Protein AF-A0A2D6WMR2-F1 (afdb_monomer)

Nearest PDB structures (foldseek):
  1h67-assembly1_A  TM=3.560E-01  e=4.664E+00  Gallus gallus
  1vls-assembly1_A-2  TM=2.686E-01  e=7.368E+00  Salmonella enterica subsp. enterica serovar Typhimurium

pLDDT: mean 85.01, std 10.5, range [44.28, 94.81]

Secondary structure (DSSP, 8-state):
----HHHHHHHHHHHHHHHHHHHT-GGGGS--TT-B-SSTT-S--HHHHHHHHHHHHHHHHHHH--------TTTT-TTT-GGGBHHHHHHHHHHHHHHHHHHTS--

Radius of gyration: 13.61 Å; Cα contacts (8 Å, |Δi|>4): 113; chains: 1; bounding box: 33×21×44 Å

Foldseek 3Di:
DDDDLVNLLVQLLVLLCVVCVVVVNCLSVDADQAQFQDDPNHPDDPVNSVVSQVSSQVCCCVVPVQHFHCPDPVLSDPPDHLRGGSNSSSVVVVVRSVVSVVVVVPD

Sequence (107 aa):
MSIDRQNLLELVQDVLLELGEDLGKNEFLKTDEDTPLFGSRSSLDSMNLVNVITDIEERLSEDYAIHITLANSSALSRSRSPFRRVGACVDYIMELIEVHNHSQSDA

Mean predicted aligned error: 5.34 Å

Structure (mmCIF, N/CA/C/O backbone):
data_AF-A0A2D6WMR2-F1
#
_entry.id   AF-A0A2D6WMR2-F1
#
loop_
_atom_site.group_PDB
_atom_site.id
_atom_site.type_symbol
_atom_site.label_atom_id
_atom_site.label_alt_id
_atom_site.label_comp_id
_atom_site.label_asym_id
_atom_site.label_entity_id
_atom_site.label_seq_id
_atom_site.pdbx_PDB_ins_code
_atom_site.Cartn_x
_atom_site.Cartn_y
_atom_site.Cartn_z
_atom_site.occupancy
_atom_site.B_iso_or_equiv
_atom_site.auth_seq_id
_atom_site.auth_comp_id
_atom_site.auth_asym_id
_atom_site.auth_atom_id
_atom_site.pdbx_PDB_model_num
ATOM 1 N N . MET A 1 1 ? -14.855 1.448 9.978 1.00 57.69 1 MET A N 1
ATOM 2 C CA . MET A 1 1 ? -14.764 0.747 8.680 1.00 57.69 1 MET A CA 1
ATOM 3 C C . MET A 1 1 ? -13.677 -0.303 8.823 1.00 57.69 1 MET A C 1
ATOM 5 O O . MET A 1 1 ? -12.727 -0.035 9.540 1.00 57.69 1 MET A O 1
ATOM 9 N N . SER A 1 2 ? -13.832 -1.494 8.246 1.00 74.69 2 SER A N 1
ATOM 10 C CA . SER A 1 2 ? -12.782 -2.523 8.244 1.00 74.69 2 SER A CA 1
ATOM 11 C C . SER A 1 2 ? -12.272 -2.682 6.819 1.00 74.69 2 SER A C 1
ATOM 13 O O . SER A 1 2 ? -13.079 -2.943 5.927 1.00 74.69 2 SER A O 1
ATOM 15 N N . ILE A 1 3 ? -10.971 -2.507 6.609 1.00 89.75 3 ILE A N 1
ATOM 16 C CA . ILE A 1 3 ? -10.326 -2.826 5.334 1.00 89.75 3 ILE A CA 1
ATOM 17 C C . ILE A 1 3 ? -10.191 -4.348 5.204 1.00 89.75 3 ILE A C 1
ATOM 19 O O . ILE A 1 3 ? -9.942 -5.041 6.192 1.00 89.75 3 ILE A O 1
ATOM 23 N N . ASP A 1 4 ? -10.394 -4.870 3.998 1.00 92.62 4 ASP A N 1
ATOM 24 C CA . ASP A 1 4 ? -10.132 -6.270 3.670 1.00 92.62 4 ASP A CA 1
ATOM 25 C C . ASP A 1 4 ? -8.869 -6.387 2.806 1.00 92.62 4 ASP A C 1
ATOM 27 O O . ASP A 1 4 ? -8.324 -5.396 2.315 1.00 92.62 4 ASP A O 1
ATOM 31 N N . ARG A 1 5 ? -8.394 -7.620 2.617 1.00 93.00 5 ARG A N 1
ATOM 32 C CA . ARG A 1 5 ? -7.164 -7.887 1.865 1.00 93.00 5 ARG A CA 1
ATOM 33 C C . ARG A 1 5 ? -7.228 -7.378 0.420 1.00 93.00 5 ARG A C 1
ATOM 35 O O . ARG A 1 5 ? -6.197 -6.985 -0.112 1.00 93.00 5 ARG A O 1
ATOM 42 N N . GLN A 1 6 ? -8.401 -7.416 -0.215 1.00 93.44 6 GLN A N 1
ATOM 43 C CA . GLN A 1 6 ? -8.557 -7.014 -1.613 1.00 93.44 6 GLN A CA 1
ATOM 44 C C . GLN A 1 6 ? -8.443 -5.494 -1.749 1.00 93.44 6 GLN A C 1
ATOM 46 O O . GLN A 1 6 ? -7.653 -5.020 -2.557 1.00 93.44 6 GLN A O 1
ATOM 51 N N . ASN A 1 7 ? -9.143 -4.740 -0.900 1.00 93.81 7 ASN A N 1
ATOM 52 C CA . ASN A 1 7 ? -9.057 -3.278 -0.875 1.00 93.81 7 ASN A CA 1
ATOM 53 C C . ASN A 1 7 ? -7.646 -2.804 -0.509 1.00 93.81 7 ASN A C 1
ATOM 55 O O . ASN A 1 7 ? -7.147 -1.827 -1.059 1.00 93.81 7 ASN A O 1
ATOM 59 N N . LEU A 1 8 ? -6.973 -3.515 0.399 1.00 94.75 8 LEU A N 1
ATOM 60 C CA . LEU A 1 8 ? -5.584 -3.227 0.731 1.00 94.75 8 LEU A CA 1
ATOM 61 C C . LEU A 1 8 ? -4.633 -3.523 -0.436 1.00 94.75 8 LEU A C 1
ATOM 63 O O . LEU A 1 8 ? -3.702 -2.758 -0.669 1.00 94.75 8 LEU A O 1
ATOM 67 N N . LEU A 1 9 ? -4.849 -4.621 -1.164 1.00 94.62 9 LEU A N 1
ATOM 68 C CA . LEU A 1 9 ? -4.070 -4.934 -2.359 1.00 94.62 9 LEU A CA 1
ATOM 69 C C . LEU A 1 9 ? -4.223 -3.832 -3.410 1.00 94.62 9 LEU A C 1
ATOM 71 O O . LEU A 1 9 ? -3.212 -3.370 -3.929 1.00 94.62 9 LEU A O 1
ATOM 75 N N . GLU A 1 10 ? -5.452 -3.387 -3.671 1.00 94.06 10 GLU A N 1
ATOM 76 C CA . GLU A 1 10 ? -5.736 -2.285 -4.597 1.00 94.06 10 GLU A CA 1
ATOM 77 C C . GLU A 1 10 ? -5.048 -0.990 -4.150 1.00 94.06 10 GLU A C 1
ATOM 79 O O . GLU A 1 10 ? -4.328 -0.387 -4.937 1.00 94.06 10 GLU A O 1
ATOM 84 N N . LEU A 1 11 ? -5.131 -0.637 -2.863 1.00 94.62 11 LEU A N 1
ATOM 85 C CA . LEU A 1 11 ? -4.435 0.529 -2.309 1.00 94.62 11 LEU A CA 1
ATOM 86 C C . LEU A 1 11 ? -2.917 0.455 -2.529 1.00 94.62 11 LEU A C 1
ATOM 88 O O . LEU A 1 11 ? -2.301 1.436 -2.943 1.00 94.62 11 LEU A O 1
ATOM 92 N N . VAL A 1 12 ? -2.297 -0.702 -2.275 1.00 93.56 12 VAL A N 1
ATOM 93 C CA . VAL A 1 12 ? -0.854 -0.894 -2.504 1.00 93.56 12 VAL A CA 1
ATOM 94 C C . VAL A 1 12 ? -0.519 -0.805 -3.996 1.00 93.56 12 VAL A C 1
ATOM 96 O O . VAL A 1 12 ? 0.516 -0.245 -4.355 1.00 93.56 12 VAL A O 1
ATOM 99 N N . GLN A 1 13 ? -1.367 -1.348 -4.871 1.00 92.88 13 GLN A N 1
ATOM 100 C CA . GLN A 1 13 ? -1.184 -1.264 -6.321 1.00 92.88 13 GLN A CA 1
ATOM 101 C C . GLN A 1 13 ? -1.295 0.177 -6.824 1.00 92.88 13 GLN A C 1
ATOM 103 O O . GLN A 1 13 ? -0.463 0.570 -7.639 1.00 92.88 13 GLN A O 1
ATOM 108 N N . ASP A 1 14 ? -2.237 0.961 -6.302 1.00 93.81 14 ASP A N 1
ATOM 109 C CA . ASP A 1 14 ? -2.423 2.372 -6.647 1.00 93.81 14 ASP A CA 1
ATOM 110 C C . ASP A 1 14 ? -1.206 3.213 -6.247 1.00 93.81 14 ASP A C 1
ATOM 112 O O . ASP A 1 14 ? -0.676 3.961 -7.065 1.00 93.81 14 ASP A O 1
ATOM 116 N N . VAL A 1 15 ? -0.684 3.030 -5.028 1.00 93.75 15 VAL A N 1
ATOM 117 C CA . VAL A 1 15 ? 0.543 3.719 -4.578 1.00 93.75 15 VAL A CA 1
ATOM 118 C C . VAL A 1 15 ? 1.734 3.377 -5.483 1.00 93.75 15 VAL A C 1
ATOM 120 O O . VAL A 1 15 ? 2.530 4.243 -5.847 1.00 93.75 15 VAL A O 1
ATOM 123 N N . LEU A 1 16 ? 1.871 2.109 -5.882 1.00 91.62 16 LEU A N 1
ATOM 124 C CA . LEU A 1 16 ? 2.942 1.695 -6.792 1.00 91.62 16 LEU A CA 1
ATOM 125 C C . LEU A 1 16 ? 2.754 2.248 -8.204 1.00 91.62 16 LEU A C 1
ATOM 127 O O . LEU A 1 16 ? 3.748 2.584 -8.847 1.00 91.62 16 LEU A O 1
ATOM 131 N N . LEU A 1 17 ? 1.512 2.327 -8.680 1.00 91.56 17 LEU A N 1
ATOM 132 C CA . LEU A 1 17 ? 1.170 2.898 -9.975 1.00 91.56 17 LEU A CA 1
ATOM 133 C C . LEU A 1 17 ? 1.576 4.372 -10.026 1.00 91.56 17 LEU A C 1
ATOM 135 O O . LEU A 1 17 ? 2.308 4.757 -10.935 1.00 91.56 17 LEU A O 1
ATOM 139 N N . GLU A 1 18 ? 1.181 5.155 -9.021 1.00 91.81 18 GLU A N 1
ATOM 140 C CA . GLU A 1 18 ? 1.517 6.579 -8.899 1.00 91.81 18 GLU A CA 1
ATOM 141 C C . GLU A 1 18 ? 3.033 6.799 -8.861 1.00 91.81 18 GLU A C 1
ATOM 143 O O . GLU A 1 18 ? 3.577 7.552 -9.671 1.00 91.81 18 GLU A O 1
ATOM 148 N N . LEU A 1 19 ? 3.751 6.048 -8.018 1.00 90.25 19 LEU A N 1
ATOM 149 C CA . LEU A 1 19 ? 5.213 6.102 -7.991 1.00 90.25 19 LEU A CA 1
ATOM 150 C C . LEU A 1 19 ? 5.828 5.692 -9.341 1.00 90.25 19 LEU A C 1
ATOM 152 O O . LEU A 1 19 ? 6.845 6.235 -9.775 1.00 90.25 19 LEU A O 1
ATOM 156 N N . GLY A 1 20 ? 5.240 4.700 -10.006 1.00 88.88 20 GLY A N 1
ATOM 157 C CA . GLY A 1 20 ? 5.635 4.251 -11.334 1.00 88.88 20 GLY A CA 1
ATOM 158 C C . GLY A 1 20 ? 5.523 5.346 -12.383 1.00 88.88 20 GLY A C 1
ATOM 159 O O . GLY A 1 20 ? 6.454 5.530 -13.170 1.00 88.88 20 GLY A O 1
ATOM 160 N N . GLU A 1 21 ? 4.414 6.079 -12.381 1.00 89.56 21 GLU A N 1
ATOM 161 C CA . GLU A 1 21 ? 4.183 7.225 -13.257 1.00 89.56 21 GLU A CA 1
ATOM 162 C C . GLU A 1 21 ? 5.182 8.353 -12.968 1.00 89.56 21 GLU A C 1
ATOM 164 O O . GLU A 1 21 ? 5.839 8.831 -13.898 1.00 89.56 21 GLU A O 1
ATOM 169 N N . ASP A 1 22 ? 5.398 8.684 -11.693 1.00 88.25 22 ASP A N 1
ATOM 170 C CA . ASP A 1 22 ? 6.338 9.723 -11.254 1.00 88.25 22 ASP A CA 1
ATOM 171 C C . ASP A 1 22 ? 7.794 9.411 -11.629 1.00 88.25 22 ASP A C 1
ATOM 173 O O . ASP A 1 22 ? 8.555 10.287 -12.054 1.00 88.25 22 ASP A O 1
ATOM 177 N N . LEU A 1 23 ? 8.199 8.145 -11.501 1.00 86.44 23 LEU A N 1
ATOM 178 C CA . LEU A 1 23 ? 9.548 7.686 -11.838 1.00 86.44 23 LEU A CA 1
ATOM 179 C C . LEU A 1 23 ? 9.717 7.326 -13.324 1.00 86.44 23 LEU A C 1
ATOM 18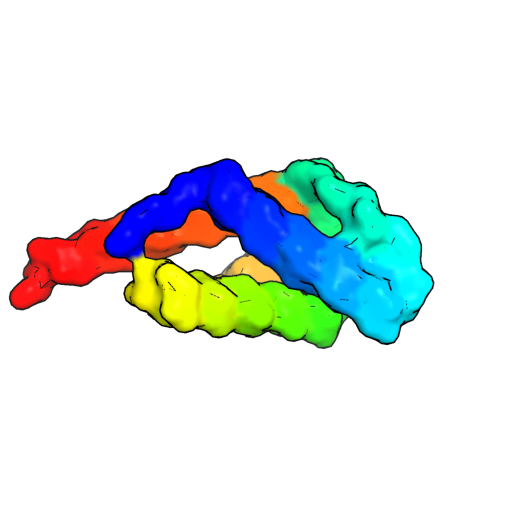1 O O . LEU A 1 23 ? 10.833 7.003 -13.744 1.00 86.44 23 LEU A O 1
ATOM 185 N N . GLY A 1 24 ? 8.641 7.330 -14.120 1.00 86.06 24 GLY A N 1
ATOM 186 C CA . GLY A 1 24 ? 8.648 6.853 -15.508 1.00 86.06 24 GLY A CA 1
ATOM 187 C C . GLY A 1 24 ? 8.958 5.354 -15.643 1.00 86.06 24 GLY A C 1
ATOM 188 O O . GLY A 1 24 ? 9.551 4.917 -16.635 1.00 86.06 24 GLY A O 1
ATOM 189 N N . LYS A 1 25 ? 8.608 4.555 -14.630 1.00 81.75 25 LYS A N 1
ATOM 190 C CA . LYS A 1 25 ? 8.872 3.115 -14.537 1.00 81.75 25 LYS A CA 1
ATOM 191 C C . LYS A 1 25 ? 7.637 2.302 -14.910 1.00 81.75 25 LYS A C 1
ATOM 193 O O . LYS A 1 25 ? 6.839 1.908 -14.066 1.00 81.75 25 LYS A O 1
ATOM 198 N N . ASN A 1 26 ? 7.553 1.953 -16.193 1.00 79.50 26 ASN A N 1
ATOM 199 C CA . ASN A 1 26 ? 6.433 1.192 -16.761 1.00 79.50 26 ASN A CA 1
ATOM 200 C C . ASN A 1 26 ? 6.185 -0.186 -16.118 1.00 79.50 26 ASN A C 1
ATOM 202 O O . ASN A 1 26 ? 5.114 -0.762 -16.288 1.00 79.50 26 ASN A O 1
ATOM 206 N N . GLU A 1 27 ? 7.171 -0.740 -15.414 1.00 75.44 27 GLU A N 1
ATOM 207 C CA . GLU A 1 27 ? 7.043 -2.000 -14.674 1.00 75.44 27 GLU A CA 1
ATOM 208 C C . GLU A 1 27 ? 6.044 -1.925 -13.514 1.00 75.44 27 GLU A C 1
ATOM 210 O O . GLU A 1 27 ? 5.415 -2.929 -13.198 1.00 75.44 27 GLU A O 1
ATOM 215 N N . PHE A 1 28 ? 5.834 -0.736 -12.943 1.00 78.88 28 PHE A N 1
ATOM 216 C CA . PHE A 1 28 ? 4.838 -0.519 -11.896 1.00 78.88 28 PHE A CA 1
ATOM 217 C C . PHE A 1 28 ? 3.453 -0.152 -12.450 1.00 78.88 28 PHE A C 1
ATOM 219 O O . PHE A 1 28 ? 2.496 -0.054 -11.695 1.00 78.88 28 PHE A O 1
ATOM 226 N N . LEU A 1 29 ? 3.297 -0.042 -13.777 1.00 76.06 29 LEU A N 1
ATOM 227 C CA . LEU A 1 29 ? 1.976 0.113 -14.408 1.00 76.06 29 LEU A CA 1
ATOM 228 C C . LEU A 1 29 ? 1.191 -1.208 -14.463 1.00 76.06 29 LEU A C 1
ATOM 230 O O . LEU A 1 29 ? 0.018 -1.232 -14.831 1.00 76.06 29 LEU A O 1
ATOM 234 N N . LYS A 1 30 ? 1.860 -2.329 -14.173 1.00 78.56 30 LYS A N 1
ATOM 235 C CA . LYS A 1 30 ? 1.277 -3.673 -14.128 1.00 78.56 30 LYS A CA 1
ATOM 236 C C . LYS A 1 30 ? 1.815 -4.417 -12.914 1.00 78.56 30 LYS A C 1
ATOM 238 O O . LYS A 1 30 ? 2.655 -5.302 -13.053 1.00 78.56 30 LYS A O 1
ATOM 243 N N . THR A 1 31 ? 1.340 -4.029 -11.739 1.00 84.56 31 THR A N 1
ATOM 244 C CA . THR A 1 31 ? 1.685 -4.688 -10.480 1.00 84.56 31 THR A CA 1
ATOM 245 C C . THR A 1 31 ? 0.710 -5.817 -10.161 1.00 84.56 31 THR A C 1
ATOM 247 O O . THR A 1 31 ? -0.495 -5.735 -10.390 1.00 84.56 31 THR A O 1
ATOM 250 N N . ASP A 1 32 ? 1.248 -6.895 -9.613 1.00 88.44 32 ASP A N 1
ATOM 251 C CA . ASP A 1 32 ? 0.536 -8.062 -9.101 1.00 88.44 32 ASP A CA 1
ATOM 252 C C . ASP A 1 32 ? 1.128 -8.482 -7.746 1.00 88.44 32 ASP A C 1
ATOM 254 O O . ASP A 1 32 ? 2.110 -7.908 -7.274 1.00 88.44 32 ASP A O 1
ATOM 258 N N . GLU A 1 33 ? 0.557 -9.504 -7.108 1.00 90.25 33 GLU A N 1
ATOM 259 C CA . GLU A 1 33 ? 1.031 -9.985 -5.803 1.00 90.25 33 GLU A CA 1
ATOM 260 C C . GLU A 1 33 ? 2.486 -10.497 -5.810 1.00 90.25 33 GLU A C 1
ATOM 262 O O . GLU A 1 33 ? 3.146 -10.530 -4.764 1.00 90.25 33 GLU A O 1
ATOM 267 N N 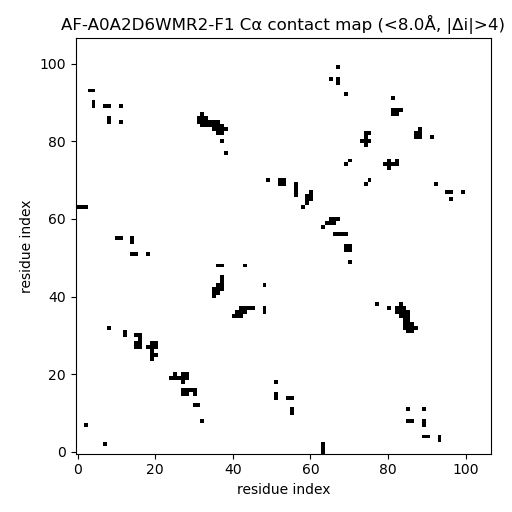. ASP A 1 34 ? 3.002 -10.888 -6.973 1.00 89.31 34 ASP A N 1
ATOM 268 C CA . ASP A 1 34 ? 4.357 -11.408 -7.135 1.00 89.31 34 ASP A CA 1
ATOM 269 C C . ASP A 1 34 ? 5.376 -10.325 -7.500 1.00 89.31 34 ASP A C 1
ATOM 271 O O . ASP A 1 34 ? 6.586 -10.586 -7.497 1.00 89.31 34 ASP A O 1
ATOM 275 N N . THR A 1 35 ? 4.909 -9.095 -7.718 1.00 89.88 35 THR A N 1
ATOM 276 C CA . THR A 1 35 ? 5.741 -7.944 -8.046 1.00 89.88 35 THR A CA 1
ATOM 277 C C . THR A 1 35 ? 6.755 -7.688 -6.928 1.00 89.88 35 THR A C 1
ATOM 279 O O . THR A 1 35 ? 6.364 -7.464 -5.775 1.00 89.88 35 THR A O 1
ATOM 282 N N . PRO A 1 36 ? 8.069 -7.730 -7.224 1.00 89.00 36 PRO A N 1
ATOM 283 C CA . PRO A 1 36 ? 9.103 -7.524 -6.219 1.00 89.00 36 PRO A CA 1
ATOM 284 C C . PRO A 1 36 ? 9.160 -6.068 -5.744 1.00 89.00 36 PRO A C 1
ATOM 286 O O . PRO A 1 36 ? 9.319 -5.158 -6.552 1.00 89.00 36 PRO A O 1
ATOM 289 N N . LEU A 1 37 ? 9.121 -5.862 -4.425 1.00 87.44 37 LEU A N 1
ATOM 290 C CA . LEU A 1 37 ? 9.216 -4.535 -3.800 1.00 87.44 37 LEU A CA 1
ATOM 291 C C . LEU A 1 37 ? 10.575 -4.287 -3.139 1.00 87.44 37 LEU A C 1
ATOM 293 O O . LEU A 1 37 ? 11.045 -3.154 -3.088 1.00 87.44 37 LEU A O 1
ATOM 297 N N . PHE A 1 38 ? 11.287 -5.339 -2.725 1.00 84.88 38 PHE A N 1
ATOM 298 C CA . PHE A 1 38 ? 12.596 -5.200 -2.087 1.00 84.88 38 PHE A CA 1
ATOM 299 C C . PHE A 1 38 ? 13.580 -6.308 -2.473 1.00 84.88 38 PHE A C 1
ATOM 301 O O . PHE A 1 38 ? 13.216 -7.471 -2.663 1.00 84.88 38 PHE A O 1
ATOM 308 N N . GLY A 1 39 ? 14.866 -5.951 -2.528 1.00 80.75 39 GLY A N 1
ATOM 309 C CA . GLY A 1 39 ? 15.972 -6.853 -2.849 1.00 80.75 39 GLY A CA 1
ATOM 310 C C . GLY A 1 39 ? 16.478 -6.708 -4.284 1.00 80.75 39 GLY A C 1
ATOM 311 O O . GLY A 1 39 ? 16.078 -5.814 -5.015 1.00 80.75 39 GLY A O 1
ATOM 312 N N . SER A 1 40 ? 17.373 -7.606 -4.703 1.00 76.75 40 SER A N 1
ATOM 313 C CA . SER A 1 40 ? 18.084 -7.516 -5.992 1.00 76.75 40 SER A CA 1
ATOM 314 C C . SER A 1 40 ? 17.206 -7.658 -7.240 1.00 76.75 40 SER A C 1
ATOM 316 O O . SER A 1 40 ? 17.688 -7.423 -8.342 1.00 76.75 40 SER A O 1
ATOM 318 N N . ARG A 1 41 ? 15.949 -8.081 -7.075 1.00 78.44 41 ARG A N 1
ATOM 319 C CA . ARG A 1 41 ? 14.953 -8.194 -8.152 1.00 78.44 41 ARG A CA 1
ATOM 320 C C . ARG A 1 41 ? 13.928 -7.061 -8.143 1.00 78.44 41 ARG A C 1
ATOM 322 O O . ARG A 1 41 ? 13.065 -7.057 -9.007 1.00 78.44 41 ARG A O 1
ATOM 329 N N . SER A 1 42 ? 13.992 -6.170 -7.154 1.00 81.56 42 SER A N 1
ATOM 330 C CA . SER A 1 42 ? 13.122 -5.003 -7.080 1.00 81.56 42 SER A CA 1
ATOM 331 C C . SER A 1 42 ? 13.734 -3.848 -7.848 1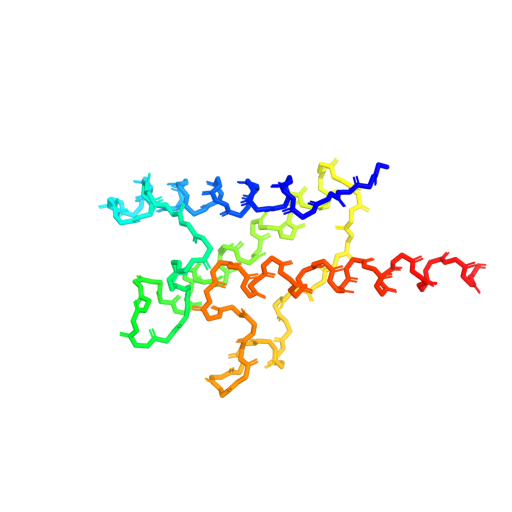.00 81.56 42 SER A C 1
ATOM 333 O O . SER A 1 42 ? 14.946 -3.626 -7.797 1.00 81.56 42 SER A O 1
ATOM 335 N N . SER A 1 43 ? 12.868 -3.094 -8.506 1.00 80.94 43 SER A N 1
ATOM 336 C CA . SER A 1 43 ? 13.225 -1.827 -9.129 1.00 80.94 43 SER A CA 1
ATOM 337 C C . SER A 1 43 ? 13.058 -0.641 -8.186 1.00 80.94 43 SER A C 1
ATOM 339 O O . SER A 1 43 ? 13.413 0.477 -8.560 1.00 80.94 43 SER A O 1
ATOM 341 N N . LEU A 1 44 ? 12.567 -0.862 -6.963 1.00 84.62 44 LEU A N 1
ATOM 342 C CA . LEU A 1 44 ? 12.591 0.122 -5.886 1.00 84.62 44 LEU A CA 1
ATOM 343 C C . LEU A 1 44 ? 13.951 0.095 -5.186 1.00 84.62 44 LEU A C 1
ATOM 345 O O . LEU A 1 44 ? 14.461 -0.958 -4.793 1.00 84.62 44 LEU A O 1
ATOM 349 N N . ASP A 1 45 ? 14.526 1.279 -4.999 1.00 85.38 45 ASP A N 1
ATOM 350 C CA . ASP A 1 45 ? 15.613 1.469 -4.046 1.00 85.38 45 ASP A CA 1
ATOM 351 C C . ASP A 1 45 ? 15.059 1.646 -2.621 1.00 85.38 45 ASP A C 1
ATOM 353 O O . ASP A 1 45 ? 13.850 1.704 -2.394 1.00 85.38 45 ASP A O 1
ATOM 357 N N . SER A 1 46 ? 15.954 1.720 -1.636 1.00 82.81 46 SER A N 1
ATOM 358 C CA . SER A 1 46 ? 15.560 1.860 -0.234 1.00 82.81 46 SER A CA 1
ATOM 359 C C . SER A 1 46 ? 14.759 3.135 0.060 1.00 82.81 46 SER A C 1
ATOM 361 O O . SER A 1 46 ? 13.960 3.110 0.986 1.00 82.81 46 SER A O 1
ATOM 363 N N . MET A 1 47 ? 14.979 4.235 -0.672 1.00 87.00 47 MET A N 1
ATOM 364 C CA . MET A 1 47 ? 14.278 5.507 -0.431 1.00 87.00 47 MET A CA 1
ATOM 365 C C . MET A 1 47 ? 12.867 5.450 -1.009 1.00 87.00 47 MET A C 1
ATOM 367 O O . MET A 1 47 ? 11.906 5.770 -0.321 1.00 87.00 47 MET A O 1
ATOM 371 N N . ASN A 1 48 ? 12.739 4.954 -2.237 1.00 88.69 48 ASN A N 1
ATOM 372 C CA . ASN A 1 48 ? 11.456 4.745 -2.892 1.00 88.69 48 ASN A CA 1
ATOM 373 C C . ASN A 1 48 ? 10.595 3.724 -2.139 1.00 88.69 48 ASN A C 1
ATOM 375 O O . ASN A 1 48 ? 9.395 3.924 -2.006 1.00 88.69 48 ASN A O 1
ATOM 379 N N . LEU A 1 49 ? 11.198 2.671 -1.577 1.00 88.12 49 LEU A N 1
ATOM 380 C CA . LEU A 1 49 ? 10.475 1.741 -0.709 1.00 88.12 49 LEU A CA 1
ATOM 381 C C . LEU A 1 49 ? 9.924 2.436 0.543 1.00 88.12 49 LEU A C 1
ATOM 383 O O . LEU A 1 49 ? 8.792 2.171 0.931 1.00 88.12 49 LEU A O 1
ATOM 387 N N . VAL A 1 50 ? 10.713 3.305 1.180 1.00 88.56 50 VAL A N 1
ATOM 388 C CA . VAL A 1 50 ? 10.244 4.064 2.347 1.00 88.56 50 VAL A CA 1
ATOM 389 C C . VAL A 1 50 ? 9.094 4.990 1.961 1.00 88.56 50 VAL A C 1
ATOM 391 O O . VAL A 1 50 ? 8.119 5.024 2.697 1.00 88.56 50 VAL A O 1
ATOM 394 N N . ASN A 1 51 ? 9.158 5.660 0.806 1.00 90.19 51 ASN A N 1
ATOM 395 C CA . ASN A 1 51 ? 8.056 6.497 0.320 1.00 90.19 51 ASN A CA 1
ATOM 396 C C . ASN A 1 51 ? 6.762 5.688 0.156 1.00 90.19 51 ASN A C 1
ATOM 398 O O . ASN A 1 51 ? 5.762 6.043 0.760 1.00 90.19 51 ASN A O 1
ATO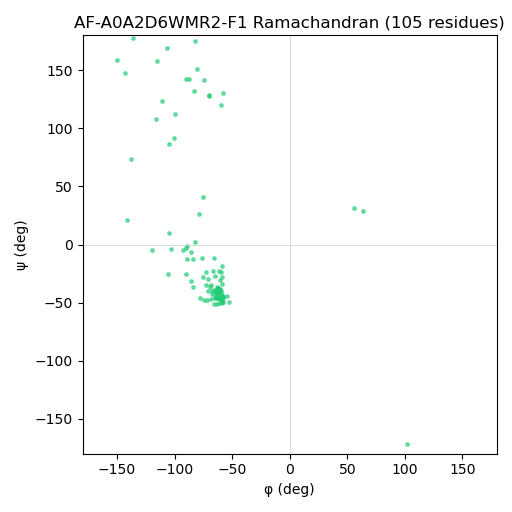M 402 N N . VAL A 1 52 ? 6.810 4.541 -0.539 1.00 91.38 52 VAL A N 1
ATOM 403 C CA . VAL A 1 52 ? 5.643 3.645 -0.689 1.00 91.38 52 VAL A CA 1
ATOM 404 C C . VAL A 1 52 ? 5.061 3.255 0.666 1.00 91.38 52 VAL A C 1
ATOM 406 O O . VAL A 1 52 ? 3.849 3.237 0.846 1.00 91.38 52 VAL A O 1
ATOM 409 N N . ILE A 1 53 ? 5.924 2.911 1.623 1.00 92.12 53 ILE A N 1
ATOM 410 C CA . ILE A 1 53 ? 5.489 2.515 2.961 1.00 92.12 53 ILE A CA 1
ATOM 411 C C . ILE A 1 53 ? 4.780 3.677 3.671 1.00 92.12 53 ILE A C 1
ATOM 413 O O . ILE A 1 53 ? 3.716 3.456 4.243 1.00 92.12 53 ILE A O 1
ATOM 417 N N . THR A 1 54 ? 5.343 4.885 3.616 1.00 92.62 54 THR A N 1
ATOM 418 C C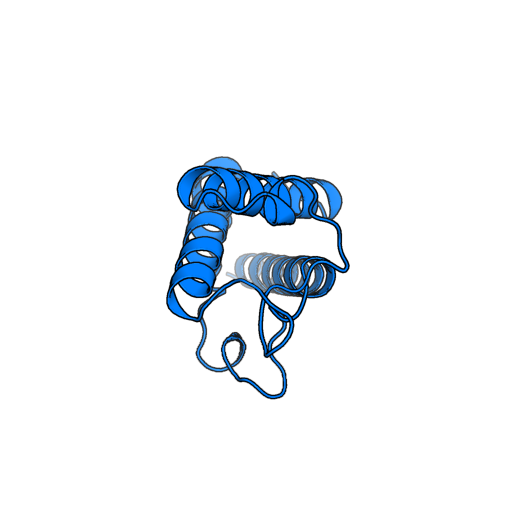A . THR A 1 54 ? 4.740 6.090 4.202 1.00 92.62 54 THR A CA 1
ATOM 419 C C . THR A 1 54 ? 3.391 6.405 3.557 1.00 92.62 54 THR A C 1
ATOM 421 O O . THR A 1 54 ? 2.417 6.599 4.274 1.00 92.62 54 THR A O 1
ATOM 424 N N . ASP A 1 55 ? 3.295 6.365 2.227 1.00 94.50 55 ASP A N 1
ATOM 425 C CA . ASP A 1 55 ? 2.049 6.658 1.507 1.00 94.50 55 ASP A CA 1
ATOM 426 C C . ASP A 1 55 ? 0.939 5.655 1.872 1.00 94.50 55 ASP A C 1
ATOM 428 O O . ASP A 1 55 ? -0.225 6.022 2.033 1.00 94.50 55 ASP A O 1
ATOM 432 N N . ILE A 1 56 ? 1.292 4.377 2.062 1.00 94.56 56 ILE A N 1
ATOM 433 C CA . ILE A 1 56 ? 0.352 3.356 2.545 1.00 94.56 56 ILE A CA 1
ATOM 434 C C . ILE A 1 56 ? -0.113 3.673 3.974 1.00 94.56 56 ILE A C 1
ATOM 436 O O . ILE A 1 56 ? -1.307 3.578 4.255 1.00 94.56 56 ILE A O 1
ATOM 440 N N . GLU A 1 57 ? 0.800 4.028 4.886 1.00 94.19 57 GLU A N 1
ATOM 441 C CA . GLU A 1 57 ? 0.454 4.412 6.265 1.00 94.19 57 GLU A CA 1
ATOM 442 C C . GLU A 1 57 ? -0.498 5.618 6.291 1.00 94.19 57 GLU A C 1
ATOM 444 O O . GLU A 1 57 ? -1.494 5.604 7.020 1.00 94.19 57 GLU A O 1
ATOM 449 N N . GLU A 1 58 ? -0.218 6.634 5.473 1.00 94.81 58 GLU A N 1
ATOM 450 C CA . GLU A 1 58 ? -1.036 7.840 5.349 1.00 94.81 58 GLU A CA 1
ATOM 451 C C . GLU A 1 58 ? -2.438 7.512 4.828 1.00 94.81 58 GLU A C 1
ATOM 453 O O . GLU A 1 58 ? -3.417 7.841 5.496 1.00 94.81 58 GLU A O 1
ATOM 458 N N . ARG A 1 59 ? -2.563 6.764 3.723 1.00 94.38 59 ARG A N 1
ATOM 459 C CA . ARG A 1 59 ? -3.877 6.357 3.186 1.00 94.38 59 ARG A CA 1
ATOM 460 C C . ARG A 1 59 ? -4.675 5.501 4.163 1.00 94.38 59 ARG A C 1
ATOM 462 O O . ARG A 1 59 ? -5.876 5.692 4.322 1.00 94.38 59 ARG A O 1
ATOM 469 N N . LEU A 1 60 ? -4.029 4.572 4.869 1.00 93.31 60 LEU A N 1
ATOM 470 C CA . LEU A 1 60 ? -4.697 3.776 5.905 1.00 93.31 60 LEU A CA 1
ATOM 471 C C . LEU A 1 60 ? -5.230 4.653 7.045 1.00 93.31 60 LEU A C 1
ATOM 473 O O . LEU A 1 60 ? -6.335 4.425 7.548 1.00 93.31 60 LEU A O 1
ATOM 477 N N . SER A 1 61 ? -4.468 5.670 7.433 1.00 93.12 61 SER A N 1
ATOM 478 C CA . SER A 1 61 ? -4.868 6.637 8.449 1.00 93.12 61 SER A CA 1
ATOM 479 C C . SER A 1 61 ? -6.018 7.529 7.967 1.00 93.12 61 SER A C 1
ATOM 481 O O . SER A 1 61 ? -6.987 7.719 8.699 1.00 93.12 61 SER A O 1
ATOM 483 N N . GLU A 1 62 ? -5.937 8.068 6.752 1.00 93.50 62 GLU A N 1
ATOM 484 C CA . GLU A 1 62 ? -6.918 9.015 6.210 1.00 93.50 62 GLU A CA 1
ATOM 485 C C . GLU A 1 62 ? -8.231 8.341 5.793 1.00 93.50 62 GLU A C 1
ATOM 487 O O . GLU A 1 62 ? -9.306 8.791 6.198 1.00 93.50 62 GLU A O 1
ATOM 492 N N . ASP A 1 63 ? -8.157 7.233 5.053 1.00 92.50 63 ASP A N 1
ATOM 493 C CA . ASP A 1 63 ? -9.332 6.574 4.472 1.00 92.50 63 ASP A CA 1
ATOM 494 C C . ASP A 1 63 ? -9.999 5.594 5.447 1.00 92.50 63 ASP A C 1
ATOM 496 O O . ASP A 1 63 ? -11.219 5.401 5.419 1.00 92.50 63 ASP A O 1
ATOM 500 N N . TYR A 1 64 ? -9.211 4.966 6.327 1.00 91.44 64 TYR A N 1
ATOM 501 C CA . TYR A 1 64 ? -9.683 3.881 7.194 1.00 91.44 64 TYR A CA 1
ATOM 502 C C . TYR A 1 64 ? -9.559 4.173 8.694 1.00 91.44 64 TYR A C 1
ATOM 504 O O . TYR A 1 64 ? -10.057 3.374 9.491 1.00 91.44 64 TYR A O 1
ATOM 512 N N . ALA A 1 65 ? -8.961 5.305 9.095 1.00 90.88 65 ALA A N 1
ATOM 513 C CA . ALA A 1 65 ? -8.647 5.633 10.493 1.00 90.88 65 ALA A CA 1
ATOM 514 C C . ALA A 1 65 ? -7.780 4.563 11.189 1.00 90.88 65 ALA A C 1
ATOM 516 O O . ALA A 1 65 ? -7.897 4.324 12.393 1.00 90.88 65 ALA A O 1
ATOM 517 N N . ILE A 1 66 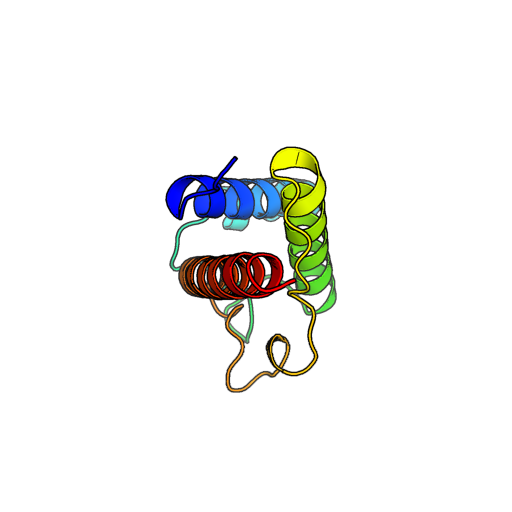? -6.921 3.891 10.418 1.00 91.38 66 ILE A N 1
ATOM 518 C CA . ILE A 1 66 ? -6.009 2.850 10.889 1.00 91.38 66 ILE A CA 1
ATOM 519 C C . ILE A 1 66 ? -4.621 3.466 11.060 1.00 91.38 66 ILE A C 1
ATOM 521 O O . ILE A 1 66 ? -3.957 3.809 10.087 1.00 91.38 66 ILE A O 1
ATOM 525 N N . HIS A 1 67 ? -4.155 3.565 12.305 1.00 90.75 67 HIS A N 1
ATOM 526 C CA . HIS A 1 67 ? -2.852 4.150 12.634 1.00 90.75 67 HIS A CA 1
ATOM 527 C C . HIS A 1 67 ? -1.837 3.055 12.989 1.00 90.75 67 HIS A C 1
ATOM 529 O O . HIS A 1 67 ? -1.665 2.698 14.158 1.00 90.75 67 HIS A O 1
ATOM 535 N N . ILE A 1 68 ? -1.166 2.508 11.975 1.00 90.06 68 ILE A N 1
ATOM 536 C CA . ILE A 1 68 ? -0.115 1.489 12.127 1.00 90.06 68 ILE A CA 1
ATOM 537 C C . ILE A 1 68 ? 1.245 2.027 11.674 1.00 90.06 68 ILE A C 1
ATOM 539 O O . ILE A 1 68 ? 1.319 2.963 10.889 1.00 90.06 68 ILE A O 1
ATOM 543 N N . THR A 1 69 ? 2.328 1.414 12.158 1.00 89.31 69 THR A N 1
ATOM 544 C CA . THR A 1 69 ? 3.697 1.721 11.714 1.00 89.31 69 THR A CA 1
ATOM 545 C C . THR A 1 69 ? 4.314 0.503 11.034 1.00 89.31 69 THR A C 1
ATOM 547 O O . THR A 1 69 ? 4.680 -0.488 11.673 1.00 89.31 69 THR A O 1
ATOM 550 N N . LEU A 1 70 ? 4.449 0.602 9.722 1.00 88.81 70 LEU A N 1
ATOM 551 C CA . LEU A 1 70 ? 5.053 -0.345 8.798 1.00 88.81 70 LEU A CA 1
ATOM 552 C C . LEU A 1 70 ? 6.575 -0.171 8.720 1.00 88.81 70 LEU A C 1
ATOM 554 O O . LEU A 1 70 ? 7.303 -1.166 8.662 1.00 88.81 70 LEU A O 1
ATOM 558 N N . ALA A 1 71 ? 7.076 1.067 8.786 1.00 82.75 71 ALA A N 1
ATOM 559 C CA . ALA A 1 71 ? 8.504 1.398 8.682 1.00 82.75 71 ALA A CA 1
ATOM 560 C C . ALA A 1 71 ? 9.324 1.079 9.954 1.00 82.75 71 ALA A C 1
ATOM 562 O O . ALA A 1 71 ? 10.204 1.837 10.368 1.00 82.75 71 ALA A O 1
ATOM 563 N N . ASN A 1 72 ? 9.069 -0.059 10.605 1.00 78.56 72 ASN A N 1
ATOM 564 C CA . ASN A 1 72 ? 9.858 -0.485 11.757 1.00 78.56 72 ASN A CA 1
ATOM 565 C C . ASN A 1 72 ? 11.189 -1.142 11.329 1.00 78.56 72 ASN A C 1
ATOM 567 O O . ASN A 1 72 ? 11.318 -1.759 10.268 1.00 78.56 72 ASN A O 1
ATOM 571 N N . SER A 1 73 ? 12.210 -1.028 12.183 1.00 66.44 73 SER A N 1
ATOM 572 C CA . SER A 1 73 ? 13.571 -1.518 11.907 1.00 66.44 73 SER A CA 1
ATOM 573 C C . SER A 1 73 ? 13.642 -3.026 11.622 1.00 66.44 73 SER A C 1
ATOM 575 O O . SER A 1 73 ? 14.513 -3.475 10.875 1.00 66.44 73 SER A O 1
ATOM 577 N N . SER A 1 74 ? 12.709 -3.811 12.168 1.00 69.62 74 SER A N 1
ATOM 578 C CA . SER A 1 74 ? 12.559 -5.241 11.883 1.00 69.62 74 SER A CA 1
ATOM 579 C C . SER A 1 74 ? 12.017 -5.530 10.481 1.00 69.62 74 SER A C 1
ATOM 581 O O . SER A 1 74 ? 12.507 -6.451 9.826 1.00 69.62 74 SER A O 1
ATOM 583 N N . ALA A 1 75 ? 11.053 -4.753 9.993 1.00 73.50 75 ALA A N 1
ATOM 584 C CA . ALA A 1 75 ? 10.415 -4.956 8.697 1.00 73.50 75 ALA A CA 1
ATOM 585 C C . ALA A 1 75 ? 11.317 -4.511 7.532 1.00 73.50 75 ALA A C 1
ATOM 587 O O . ALA A 1 75 ? 11.288 -5.110 6.457 1.00 73.50 75 ALA A O 1
ATOM 588 N N . LEU A 1 76 ? 12.214 -3.548 7.757 1.00 71.31 76 LEU A N 1
ATOM 589 C CA . LEU A 1 76 ? 13.210 -3.099 6.770 1.00 71.31 76 LEU A 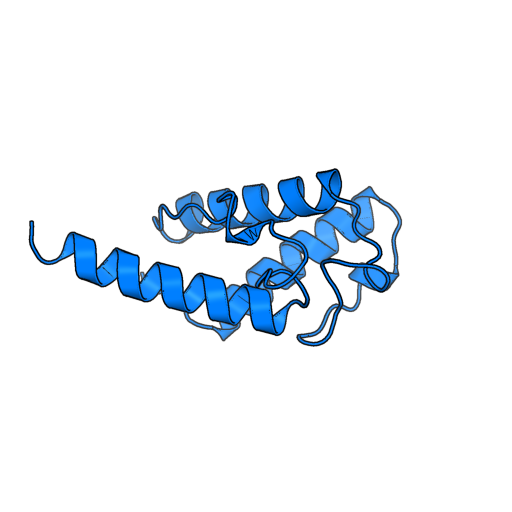CA 1
ATOM 590 C C . LEU A 1 76 ? 14.471 -3.996 6.704 1.00 71.31 76 LEU A C 1
ATOM 592 O O . LEU A 1 76 ? 15.402 -3.747 5.934 1.00 71.31 76 LEU A O 1
ATOM 596 N N . SER A 1 77 ? 14.516 -5.075 7.491 1.00 70.88 77 SER A N 1
ATOM 597 C CA . SER A 1 77 ? 15.623 -6.035 7.515 1.00 70.88 77 SER A CA 1
ATOM 598 C C . SER A 1 77 ? 15.710 -6.888 6.241 1.00 70.88 77 SER A C 1
ATOM 600 O O . SER A 1 77 ? 14.775 -7.593 5.862 1.00 70.88 77 SER A O 1
ATOM 602 N N . ARG A 1 78 ? 16.898 -6.930 5.620 1.00 60.03 78 ARG A N 1
ATOM 603 C CA . ARG A 1 78 ? 17.162 -7.623 4.341 1.00 60.03 78 ARG A CA 1
ATOM 604 C C . ARG A 1 78 ? 16.900 -9.134 4.339 1.00 60.03 78 ARG A C 1
ATOM 606 O O . ARG A 1 78 ? 16.673 -9.696 3.272 1.00 60.03 78 ARG A O 1
ATOM 613 N N . SER A 1 79 ? 16.935 -9.804 5.491 1.00 64.44 79 SER A N 1
ATOM 614 C CA . SER A 1 79 ? 16.801 -11.267 5.568 1.00 64.44 79 SER A CA 1
ATOM 615 C C . SER A 1 79 ? 15.360 -11.757 5.729 1.00 64.44 79 SER A C 1
ATOM 617 O O . SER A 1 79 ? 15.064 -12.886 5.340 1.00 64.44 79 SER A O 1
ATOM 619 N N . ARG A 1 80 ? 14.458 -10.941 6.292 1.00 65.81 80 ARG A N 1
ATOM 620 C CA . ARG A 1 80 ? 13.071 -11.341 6.607 1.00 65.81 80 ARG A CA 1
ATOM 621 C C . ARG A 1 80 ? 12.033 -10.249 6.335 1.00 65.81 80 ARG A C 1
ATOM 623 O O . ARG A 1 80 ? 10.945 -10.318 6.892 1.00 65.81 80 ARG A O 1
ATOM 630 N N . SER A 1 81 ? 12.348 -9.273 5.484 1.00 78.88 81 SER A N 1
ATOM 631 C CA . SER A 1 81 ? 11.411 -8.193 5.179 1.00 78.88 81 SER A CA 1
ATOM 632 C C . SER A 1 81 ? 10.090 -8.740 4.607 1.00 78.88 81 SER A C 1
ATOM 634 O O . SER A 1 81 ? 10.134 -9.549 3.663 1.00 78.88 81 SER A O 1
ATOM 636 N N . PRO A 1 82 ? 8.931 -8.315 5.146 1.00 84.00 82 PRO A N 1
ATOM 637 C CA . PRO A 1 82 ? 7.626 -8.576 4.543 1.00 84.00 82 PRO A CA 1
ATOM 638 C C . PRO A 1 82 ? 7.467 -7.834 3.209 1.00 84.00 82 PRO A C 1
ATOM 640 O O . PRO A 1 82 ? 6.775 -8.308 2.316 1.00 84.00 82 PRO A O 1
ATOM 643 N N . PHE A 1 83 ? 8.227 -6.758 2.992 1.00 87.56 83 PHE A N 1
ATOM 644 C CA . PHE A 1 83 ? 8.201 -5.942 1.778 1.00 87.56 83 PHE A CA 1
ATOM 645 C C . PHE A 1 83 ? 8.976 -6.552 0.602 1.00 87.56 83 PHE A C 1
ATOM 647 O O . PHE A 1 83 ? 9.469 -5.839 -0.261 1.00 87.56 83 PHE A O 1
ATOM 654 N N . ARG A 1 84 ? 9.143 -7.878 0.538 1.00 87.00 84 ARG A N 1
ATOM 655 C CA . ARG A 1 84 ? 9.847 -8.519 -0.592 1.00 87.00 84 ARG A CA 1
ATOM 656 C C . ARG A 1 84 ? 9.022 -8.525 -1.874 1.00 87.00 84 ARG A C 1
ATOM 658 O O . ARG A 1 84 ? 9.599 -8.417 -2.953 1.00 87.00 84 ARG A O 1
ATOM 665 N N . ARG A 1 85 ? 7.706 -8.667 -1.755 1.00 91.12 85 ARG A N 1
ATOM 666 C CA . ARG A 1 85 ? 6.742 -8.658 -2.861 1.00 91.12 85 ARG A CA 1
ATOM 667 C C . ARG A 1 85 ? 5.406 -8.112 -2.376 1.00 91.12 85 ARG A C 1
ATOM 669 O O . ARG A 1 85 ? 5.150 -8.172 -1.173 1.00 91.12 85 ARG A O 1
ATOM 676 N N . VAL A 1 86 ? 4.571 -7.640 -3.293 1.00 92.19 86 VAL A N 1
ATOM 677 C CA . VAL A 1 86 ? 3.269 -7.027 -2.983 1.00 92.19 86 VAL A CA 1
ATOM 678 C C . VAL A 1 86 ? 2.406 -7.925 -2.096 1.00 92.19 86 VAL A C 1
ATOM 680 O O . VAL A 1 86 ? 1.982 -7.484 -1.036 1.00 92.19 86 VAL A O 1
ATOM 683 N N . GLY A 1 87 ? 2.229 -9.205 -2.433 1.00 92.38 87 GLY A N 1
ATOM 684 C CA . GLY A 1 87 ? 1.381 -10.106 -1.642 1.00 92.38 87 GLY A CA 1
ATOM 685 C C . GLY A 1 87 ? 1.871 -10.277 -0.200 1.00 92.38 87 GLY A C 1
ATOM 686 O O . GLY A 1 87 ? 1.082 -10.244 0.734 1.00 92.38 87 GLY A O 1
ATOM 687 N N . ALA A 1 88 ? 3.191 -10.359 0.003 1.00 90.94 88 ALA A N 1
ATOM 688 C CA . ALA A 1 88 ? 3.770 -10.453 1.346 1.00 90.94 88 ALA A CA 1
ATOM 689 C C . ALA A 1 88 ? 3.665 -9.134 2.137 1.00 90.94 88 ALA A C 1
ATOM 691 O O . ALA A 1 88 ? 3.568 -9.169 3.361 1.00 90.94 88 ALA A O 1
ATOM 692 N N . CYS A 1 89 ? 3.678 -7.990 1.444 1.00 92.12 89 CYS A N 1
ATOM 693 C CA . CYS A 1 89 ? 3.422 -6.679 2.036 1.00 92.12 89 CYS A CA 1
ATOM 694 C C . CYS A 1 89 ? 1.975 -6.596 2.536 1.00 92.12 89 CYS A C 1
ATOM 696 O O . CYS A 1 89 ? 1.744 -6.298 3.704 1.00 92.12 89 CYS A O 1
ATOM 698 N N . VAL A 1 90 ? 1.022 -6.949 1.671 1.00 94.06 90 VAL A N 1
ATOM 699 C CA . VAL A 1 90 ? -0.413 -6.965 1.977 1.00 94.06 90 VAL A CA 1
ATOM 700 C C . VAL A 1 90 ? -0.709 -7.888 3.159 1.00 94.06 90 VAL A C 1
ATOM 702 O O . VAL A 1 90 ? -1.344 -7.459 4.118 1.00 94.06 90 VAL A O 1
ATOM 705 N N . ASP A 1 91 ? -0.200 -9.124 3.141 1.00 92.31 91 ASP A N 1
ATOM 706 C CA . ASP A 1 91 ? -0.417 -10.085 4.230 1.00 92.31 91 ASP A CA 1
ATOM 707 C C . ASP A 1 91 ? 0.122 -9.557 5.575 1.00 92.31 91 ASP A C 1
ATOM 709 O O . ASP A 1 91 ? -0.528 -9.695 6.609 1.00 92.31 91 ASP A O 1
ATOM 713 N N . TYR A 1 92 ? 1.289 -8.905 5.563 1.00 91.81 92 TYR A N 1
ATOM 714 C CA . TYR A 1 92 ? 1.889 -8.319 6.763 1.00 91.81 92 TYR A CA 1
ATOM 715 C C . TYR A 1 92 ? 1.096 -7.132 7.312 1.00 91.81 92 TYR A C 1
ATOM 717 O O . TYR A 1 92 ? 0.901 -7.019 8.521 1.00 91.81 92 TYR A O 1
ATOM 725 N N . ILE A 1 93 ? 0.631 -6.243 6.435 1.00 92.81 93 ILE A N 1
ATOM 726 C CA . ILE A 1 93 ? -0.203 -5.110 6.837 1.00 92.81 93 ILE A CA 1
ATOM 727 C C . ILE A 1 93 ? -1.519 -5.621 7.441 1.00 92.81 93 ILE A C 1
ATOM 729 O O . ILE A 1 93 ? -1.919 -5.131 8.493 1.00 92.81 93 ILE A O 1
ATOM 733 N N . MET A 1 94 ? -2.153 -6.642 6.847 1.00 92.81 94 MET A N 1
ATOM 734 C CA . MET A 1 94 ? -3.359 -7.262 7.416 1.00 92.81 94 MET A CA 1
ATOM 735 C C . MET A 1 94 ? -3.117 -7.798 8.832 1.00 92.81 94 MET A C 1
ATOM 737 O O . MET A 1 94 ? -3.902 -7.504 9.730 1.00 92.81 94 MET A O 1
ATOM 741 N N . GLU A 1 95 ? -2.011 -8.516 9.055 1.00 90.81 95 GLU A N 1
AT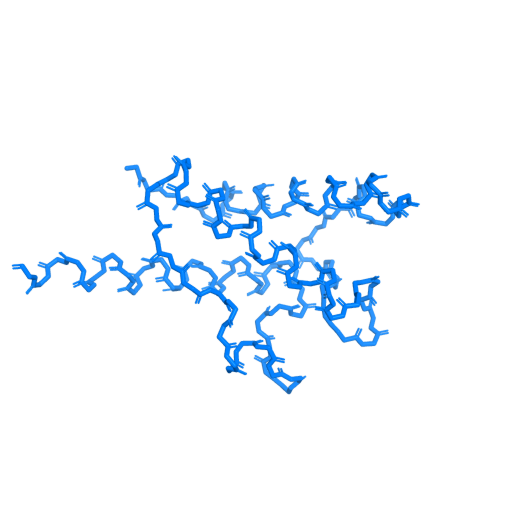OM 742 C CA . GLU A 1 95 ? -1.635 -9.016 10.387 1.00 90.81 95 GLU 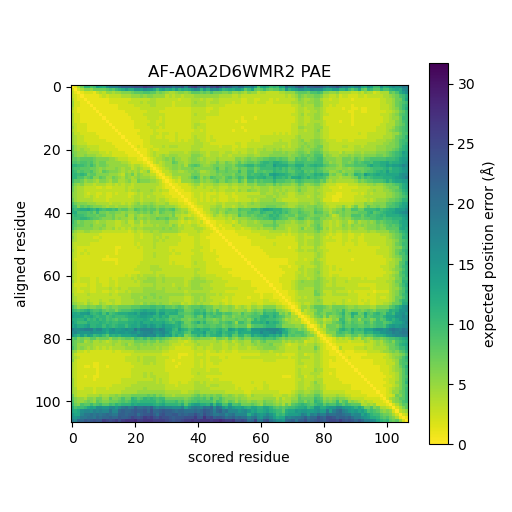A CA 1
ATOM 743 C C . GLU A 1 95 ? -1.485 -7.867 11.400 1.00 90.81 95 GLU A C 1
ATOM 745 O O . GLU A 1 95 ? -1.996 -7.940 12.519 1.00 90.81 95 GLU A O 1
ATOM 750 N N . LEU A 1 96 ? -0.834 -6.768 11.007 1.00 89.88 96 LEU A N 1
ATOM 751 C CA . LEU A 1 96 ? -0.686 -5.593 11.869 1.00 89.88 96 LEU A CA 1
ATOM 752 C C . LEU A 1 96 ? -2.026 -4.930 12.197 1.00 89.88 96 LEU A C 1
ATOM 754 O O . LEU A 1 96 ? -2.225 -4.499 13.333 1.00 89.88 96 LEU A O 1
ATOM 758 N N . ILE A 1 97 ? -2.938 -4.854 11.229 1.00 90.38 97 ILE A N 1
ATOM 759 C CA . ILE A 1 97 ? -4.277 -4.289 11.420 1.00 90.38 97 ILE A CA 1
ATOM 760 C C . ILE A 1 97 ? -5.082 -5.146 12.396 1.00 90.38 97 ILE A C 1
ATOM 762 O O . ILE A 1 97 ? -5.710 -4.609 13.309 1.00 90.38 97 ILE A O 1
ATOM 766 N N . GLU A 1 98 ? -5.034 -6.471 12.257 1.00 88.62 98 GLU A N 1
ATOM 767 C CA . GLU A 1 98 ? -5.687 -7.396 13.188 1.00 88.62 98 GLU A CA 1
ATOM 768 C C . GLU A 1 98 ? -5.161 -7.213 14.619 1.00 88.62 98 GLU A C 1
ATOM 770 O O . GLU A 1 98 ? -5.946 -7.031 15.554 1.00 88.62 98 GLU A O 1
ATOM 775 N N . VAL A 1 99 ? -3.837 -7.172 14.798 1.00 86.19 99 VAL A N 1
ATOM 776 C CA . VAL A 1 99 ? -3.206 -6.953 16.112 1.00 86.19 99 VAL A CA 1
ATOM 777 C C . VAL A 1 99 ? -3.561 -5.579 16.693 1.00 86.19 99 VAL A C 1
ATOM 779 O O . VAL A 1 99 ? -3.850 -5.466 17.891 1.00 86.19 99 VAL A O 1
ATOM 782 N N . HIS A 1 100 ? -3.567 -4.533 15.862 1.00 83.69 100 HIS A N 1
ATOM 783 C CA . HIS A 1 100 ? -3.938 -3.180 16.273 1.00 83.69 100 HIS A CA 1
ATOM 784 C C . HIS A 1 100 ? -5.388 -3.127 16.771 1.00 83.69 100 HIS A C 1
ATOM 786 O O . HIS A 1 100 ? -5.651 -2.590 17.847 1.00 83.69 100 HIS A O 1
ATOM 792 N N . ASN A 1 101 ? -6.314 -3.750 16.038 1.00 80.81 101 ASN A N 1
ATOM 793 C CA . ASN A 1 101 ? -7.730 -3.808 16.403 1.00 80.81 101 ASN A CA 1
ATOM 794 C C . ASN A 1 101 ? -7.962 -4.550 17.728 1.00 80.81 101 ASN A C 1
ATOM 796 O O . ASN A 1 101 ? -8.793 -4.126 18.530 1.00 80.81 101 ASN A O 1
ATOM 800 N N . HIS A 1 102 ? -7.208 -5.621 17.995 1.00 73.38 102 HIS A N 1
ATOM 801 C CA . HIS A 1 102 ? -7.284 -6.332 19.274 1.00 73.38 102 HIS A CA 1
ATOM 802 C C . HIS A 1 102 ? -6.751 -5.502 20.449 1.00 73.38 102 HIS A C 1
ATOM 804 O O . HIS A 1 102 ? -7.317 -5.550 21.537 1.00 73.38 102 HIS A O 1
ATOM 810 N N . SER A 1 103 ? -5.717 -4.690 20.225 1.00 65.88 103 SER A N 1
ATOM 811 C CA . SER A 1 103 ? -5.094 -3.871 21.276 1.00 65.88 103 SER A CA 1
ATOM 812 C C . SER A 1 103 ? -5.954 -2.673 21.711 1.00 65.88 103 SER A C 1
ATOM 814 O O . SER A 1 103 ? -5.808 -2.193 22.830 1.00 65.88 103 SER A O 1
ATOM 816 N N . GLN A 1 104 ? -6.861 -2.198 20.849 1.00 57.88 104 GLN A N 1
ATOM 817 C CA . GLN A 1 104 ? -7.801 -1.101 21.137 1.00 57.88 104 GLN A CA 1
ATOM 818 C C . GLN A 1 104 ? -9.073 -1.568 21.872 1.00 57.88 104 GLN A C 1
ATOM 820 O O . GLN A 1 104 ? -9.839 -0.737 22.348 1.00 57.88 104 GLN A O 1
ATOM 825 N N . SER A 1 105 ? -9.327 -2.881 21.953 1.00 56.66 105 SER A N 1
ATOM 826 C CA . SER A 1 105 ? -10.540 -3.433 22.576 1.00 56.66 105 SER A CA 1
ATOM 827 C C . SER A 1 105 ? -10.408 -3.695 24.084 1.00 56.66 105 SER A C 1
ATOM 829 O O . SER A 1 105 ? -11.426 -3.948 24.728 1.00 56.66 105 SER A O 1
ATOM 831 N N . ASP A 1 106 ? -9.191 -3.658 24.635 1.00 51.50 106 ASP A N 1
ATOM 832 C CA . ASP A 1 106 ? -8.891 -3.991 26.040 1.00 51.50 106 ASP A CA 1
ATOM 833 C C . ASP A 1 106 ? -8.615 -2.754 26.932 1.00 51.50 106 ASP A C 1
ATOM 835 O O . ASP A 1 106 ? -8.184 -2.906 28.078 1.00 51.50 106 ASP A O 1
ATOM 839 N N . ALA A 1 107 ? -8.867 -1.534 26.437 1.00 44.28 107 ALA A N 1
ATOM 840 C CA . ALA A 1 107 ? -8.683 -0.264 27.160 1.00 44.28 107 ALA A CA 1
ATOM 841 C C . ALA A 1 107 ? -10.006 0.499 27.333 1.00 44.28 107 ALA A C 1
ATOM 843 O O . ALA A 1 107 ? -10.190 1.100 28.418 1.00 44.28 107 ALA A O 1
#

Solvent-accessible surface area (backbone atoms only — not comparable to full-atom values): 6140 Å² total; per-residue (Å²): 121,84,88,50,73,65,62,47,43,49,53,54,44,50,53,41,29,55,52,13,63,77,69,70,36,73,71,32,72,67,67,53,54,78,40,45,42,40,59,98,80,21,89,42,52,77,65,57,41,50,50,53,50,50,54,50,40,48,49,35,34,72,78,50,70,40,88,66,83,74,90,40,79,72,44,73,30,91,90,71,31,41,49,38,19,43,43,44,34,45,56,48,51,50,54,52,51,54,53,50,57,57,64,66,73,80,116